Protein AF-A0A1Y2A809-F1 (afdb_monomer)

Mean predicted aligned error: 3.92 Å

Radius of gyration: 9.39 Å; Cα contacts (8 Å, |Δi|>4): 86; chains: 1; bounding box: 20×16×23 Å

Organism: NCBI:txid1231657

Foldseek 3Di:
DWDPLLVCLQVVVVVSNVVCLVVVNDQQQFTDDQGGSLSSNVVVVPVVSNVVSVVSPD

Solvent-accessible surface area (backbone atoms only — not comparable to full-atom values): 3159 Å² total; per-residue (Å²): 126,40,43,74,53,29,51,23,34,67,69,70,35,55,70,59,35,50,56,39,48,78,70,66,50,67,53,70,52,68,24,49,95,55,37,25,25,51,48,26,9,57,74,74,66,39,63,68,55,34,50,54,36,50,78,69,69,81

Secondary structure (DSSP, 8-state):
---HHHHHHHTT-HHHHHHHHHTT--TT---STTSSHHHHHHHHT-HHHHHHHHHTT-

Structure (mmCIF, N/CA/C/O backbone):
data_AF-A0A1Y2A809-F1
#
_entry.id   AF-A0A1Y2A809-F1
#
loop_
_atom_site.group_PDB
_atom_site.id
_atom_site.type_symbol
_atom_site.label_atom_id
_atom_site.label_alt_id
_atom_site.label_comp_id
_atom_site.label_asym_id
_atom_site.label_entity_id
_atom_site.label_seq_id
_atom_site.pdbx_PDB_ins_code
_atom_site.Cartn_x
_atom_site.Cartn_y
_atom_site.Cartn_z
_atom_site.occupancy
_atom_site.B_iso_or_equiv
_atom_site.auth_seq_id
_atom_site.auth_comp_id
_atom_site.auth_asym_id
_atom_site.auth_atom_id
_atom_site.pdbx_PDB_model_num
ATOM 1 N N . T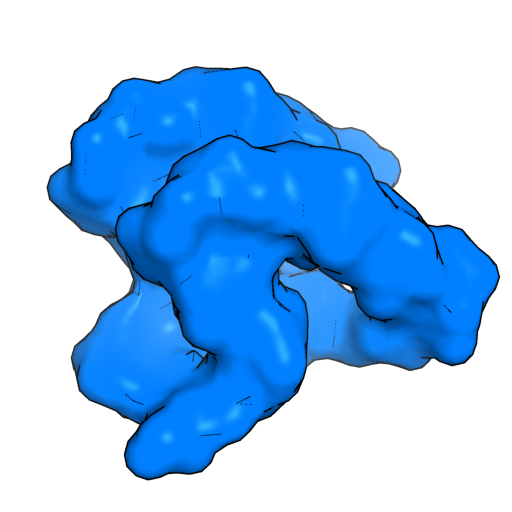YR A 1 1 ? -7.550 7.519 -14.405 1.00 53.09 1 TYR A N 1
ATOM 2 C CA . TYR A 1 1 ? -6.911 7.828 -13.111 1.00 53.09 1 TYR A CA 1
ATOM 3 C C . TYR A 1 1 ? -7.629 7.017 -12.043 1.00 53.09 1 TYR A C 1
ATOM 5 O O . TYR A 1 1 ? -8.853 7.040 -12.035 1.00 53.09 1 TYR A O 1
ATOM 13 N N . GLY A 1 2 ? -6.909 6.177 -11.295 1.00 72.06 2 GLY A N 1
ATOM 14 C CA . GLY A 1 2 ? -7.478 5.264 -10.294 1.00 72.06 2 GLY A CA 1
ATOM 15 C C . GLY A 1 2 ? -7.883 5.955 -8.995 1.00 72.06 2 GLY A C 1
ATOM 16 O O . GLY A 1 2 ? -8.125 7.159 -8.982 1.00 72.06 2 GLY A O 1
ATOM 17 N N . THR A 1 3 ? -7.969 5.204 -7.897 1.00 84.12 3 THR A N 1
ATOM 18 C CA . THR A 1 3 ? -8.155 5.799 -6.565 1.00 84.12 3 THR A CA 1
ATOM 19 C C . THR A 1 3 ? -6.903 6.573 -6.149 1.00 84.12 3 THR A C 1
ATOM 21 O O . THR A 1 3 ? -5.800 6.284 -6.618 1.00 84.12 3 THR A O 1
ATOM 24 N N . ALA A 1 4 ? -7.050 7.521 -5.220 1.00 84.31 4 ALA A N 1
ATOM 25 C CA . ALA A 1 4 ? -5.902 8.212 -4.629 1.00 84.31 4 ALA A CA 1
ATOM 26 C C . ALA A 1 4 ? -4.864 7.221 -4.062 1.00 84.31 4 ALA A C 1
ATOM 28 O O . ALA A 1 4 ? -3.669 7.440 -4.219 1.00 84.31 4 ALA A O 1
ATOM 29 N N . LEU A 1 5 ? -5.326 6.090 -3.512 1.00 86.50 5 LEU A N 1
ATOM 30 C CA . LEU A 1 5 ? -4.473 5.030 -2.975 1.00 86.50 5 LEU A CA 1
ATOM 31 C C . LEU A 1 5 ? -3.639 4.333 -4.066 1.00 86.50 5 LEU A C 1
ATOM 33 O O . LEU A 1 5 ? -2.447 4.099 -3.893 1.00 86.50 5 LEU A O 1
ATOM 37 N N . THR A 1 6 ? -4.239 4.044 -5.226 1.00 84.62 6 THR A N 1
ATOM 38 C CA . THR A 1 6 ? -3.502 3.470 -6.370 1.00 84.62 6 THR A CA 1
ATOM 39 C C . THR A 1 6 ? -2.498 4.453 -6.974 1.00 84.62 6 THR A C 1
ATOM 41 O O . THR A 1 6 ? -1.446 4.036 -7.446 1.00 84.62 6 THR A O 1
ATOM 44 N N . ALA A 1 7 ? -2.793 5.757 -6.943 1.00 83.94 7 ALA A N 1
ATOM 45 C CA . ALA A 1 7 ? -1.870 6.782 -7.421 1.00 83.94 7 ALA A CA 1
ATOM 46 C C . ALA A 1 7 ? -0.670 6.956 -6.474 1.00 83.94 7 ALA A C 1
ATOM 48 O O . ALA A 1 7 ? 0.457 7.059 -6.947 1.00 83.94 7 ALA A O 1
ATOM 49 N N . SER A 1 8 ? -0.882 6.914 -5.153 1.00 84.31 8 SER A N 1
ATOM 50 C CA . SER A 1 8 ? 0.224 6.968 -4.185 1.00 84.31 8 SER A CA 1
ATOM 51 C C . SER A 1 8 ? 1.126 5.731 -4.236 1.00 84.31 8 SER A C 1
ATOM 53 O O . SER A 1 8 ? 2.329 5.854 -4.027 1.00 84.31 8 SER A O 1
ATOM 55 N N . ALA A 1 9 ? 0.566 4.560 -4.570 1.00 82.12 9 ALA A N 1
ATOM 56 C CA . ALA A 1 9 ? 1.335 3.329 -4.772 1.00 82.12 9 ALA A CA 1
ATOM 57 C C . ALA A 1 9 ? 2.219 3.361 -6.035 1.00 82.12 9 ALA A C 1
ATOM 59 O O 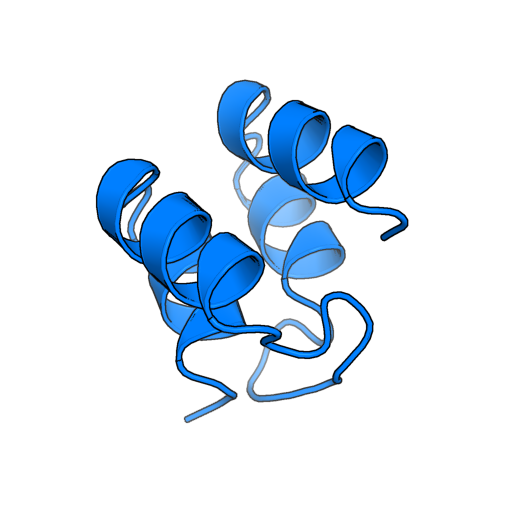. ALA A 1 9 ? 3.193 2.622 -6.113 1.00 82.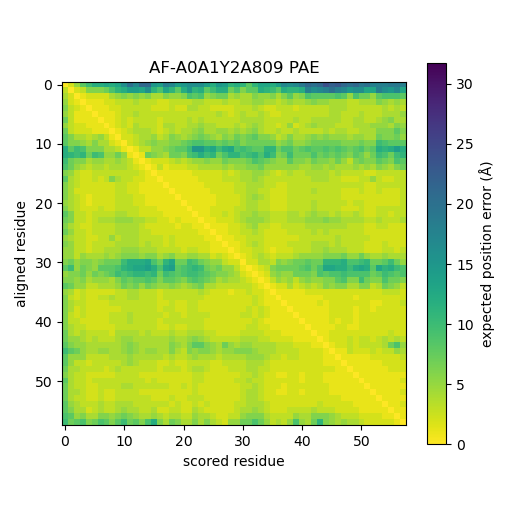12 9 ALA A O 1
ATOM 60 N N . PHE A 1 10 ? 1.885 4.201 -7.025 1.00 75.56 10 PHE A N 1
ATOM 61 C CA . PHE A 1 10 ? 2.696 4.409 -8.231 1.00 75.56 10 PHE A CA 1
ATOM 62 C C . PHE A 1 10 ? 3.874 5.357 -7.974 1.00 75.56 10 PHE A C 1
ATOM 64 O O . PHE A 1 10 ? 4.974 5.117 -8.456 1.00 75.56 10 PHE A O 1
ATOM 71 N N . ASP A 1 11 ? 3.638 6.437 -7.226 1.00 75.00 11 ASP A N 1
ATOM 72 C CA . ASP A 1 11 ? 4.604 7.534 -7.064 1.00 75.00 11 ASP A CA 1
ATOM 73 C C . ASP A 1 11 ? 5.563 7.327 -5.872 1.00 75.00 11 ASP A C 1
ATOM 75 O O . ASP A 1 11 ? 6.296 8.237 -5.492 1.00 75.00 11 ASP A O 1
ATOM 79 N N . GLY A 1 12 ? 5.520 6.153 -5.224 1.00 68.00 12 GLY A N 1
ATOM 80 C CA . GLY A 1 12 ? 6.344 5.838 -4.049 1.00 68.00 12 GLY A CA 1
ATOM 81 C C . GLY A 1 12 ? 6.043 6.717 -2.828 1.00 68.00 12 GLY A C 1
ATOM 82 O O . GLY A 1 12 ? 6.857 6.838 -1.914 1.00 68.00 12 GLY A O 1
ATOM 83 N N . THR A 1 13 ? 4.879 7.372 -2.786 1.00 80.88 13 THR A N 1
ATOM 84 C CA . THR A 1 13 ? 4.523 8.323 -1.724 1.00 80.88 13 THR A CA 1
ATOM 85 C C . THR A 1 13 ? 3.906 7.603 -0.526 1.00 80.88 13 THR A C 1
ATOM 87 O O . THR A 1 13 ? 2.719 7.754 -0.219 1.00 80.88 13 THR A O 1
ATOM 90 N N . THR A 1 14 ? 4.736 6.844 0.197 1.00 80.81 14 THR A N 1
ATOM 91 C CA . THR A 1 14 ? 4.336 6.037 1.365 1.00 80.81 14 THR A CA 1
ATOM 92 C C . THR A 1 14 ? 3.557 6.847 2.405 1.00 80.81 14 THR A C 1
ATOM 94 O O . THR A 1 14 ? 2.546 6.376 2.913 1.00 80.81 14 THR A O 1
ATOM 97 N N . GLY A 1 15 ? 3.935 8.106 2.664 1.00 86.50 15 GLY A N 1
ATOM 98 C CA . GLY A 1 15 ? 3.229 8.957 3.633 1.00 86.50 15 GLY A CA 1
ATOM 99 C C . GLY A 1 15 ? 1.789 9.312 3.235 1.00 86.50 15 GLY A C 1
ATOM 100 O O . GLY A 1 15 ? 0.899 9.339 4.083 1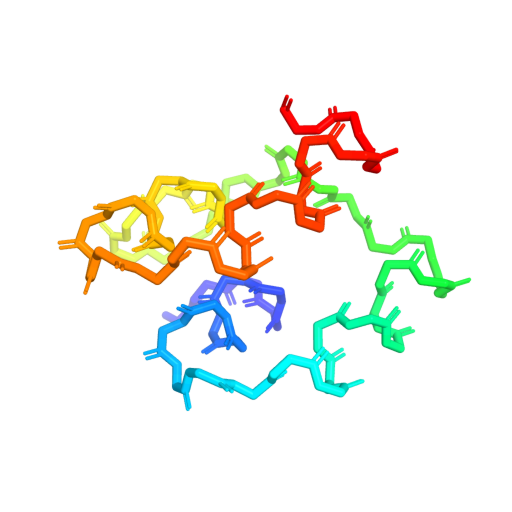.00 86.50 15 GLY A O 1
ATOM 101 N N . ILE A 1 16 ? 1.527 9.539 1.942 1.00 87.25 16 ILE A N 1
ATOM 102 C CA . ILE A 1 16 ? 0.162 9.780 1.445 1.00 87.25 16 ILE A CA 1
ATOM 103 C C . ILE A 1 16 ? -0.638 8.483 1.514 1.00 87.25 16 ILE A C 1
ATOM 105 O O . ILE A 1 16 ? -1.794 8.490 1.935 1.00 87.25 16 ILE A O 1
ATOM 109 N N . MET A 1 17 ? -0.012 7.368 1.135 1.00 88.69 17 MET A N 1
ATOM 110 C CA . MET A 1 17 ? -0.654 6.062 1.169 1.00 88.69 17 MET A CA 1
ATOM 111 C C . MET A 1 17 ? -1.061 5.681 2.601 1.00 88.69 17 MET A C 1
ATOM 113 O O . MET A 1 17 ? -2.202 5.277 2.814 1.00 88.69 17 MET A O 1
ATOM 117 N N . GLN A 1 18 ? -0.195 5.923 3.589 1.00 88.81 18 GLN A N 1
ATOM 118 C CA . GLN A 1 18 ? -0.498 5.714 5.006 1.00 88.81 18 GLN A CA 1
ATOM 119 C C . GLN A 1 18 ? -1.668 6.591 5.465 1.00 88.81 18 GLN A C 1
ATOM 121 O O . GLN A 1 18 ? -2.641 6.082 6.017 1.00 88.81 18 GLN A O 1
ATOM 126 N N . ALA A 1 19 ? -1.627 7.896 5.175 1.00 91.00 19 ALA A N 1
ATOM 127 C CA . ALA A 1 19 ? -2.698 8.813 5.560 1.00 91.00 19 ALA A CA 1
ATOM 128 C C . ALA A 1 19 ? -4.056 8.416 4.952 1.00 91.00 19 ALA A C 1
ATOM 130 O O . ALA A 1 19 ? -5.093 8.563 5.596 1.00 91.00 19 ALA A O 1
ATOM 131 N N . LEU A 1 20 ? -4.073 7.899 3.720 1.00 90.62 20 LEU A N 1
ATOM 132 C CA . LEU A 1 20 ? -5.294 7.408 3.079 1.00 90.62 20 LEU A CA 1
ATOM 133 C C . LEU A 1 20 ? -5.835 6.153 3.772 1.00 90.62 20 LEU A C 1
ATOM 135 O O . LEU A 1 20 ? -7.036 6.089 4.041 1.00 90.62 20 LEU A O 1
ATOM 139 N N . LEU A 1 21 ? -4.971 5.188 4.092 1.00 90.00 21 LEU A N 1
ATOM 140 C CA . LEU A 1 21 ? -5.354 3.970 4.814 1.00 90.00 21 LEU A CA 1
ATOM 141 C C . LEU A 1 21 ? -5.892 4.297 6.216 1.00 90.00 21 LEU A C 1
ATOM 143 O O . LEU A 1 21 ? -6.965 3.823 6.585 1.00 90.00 21 LEU A O 1
ATOM 147 N N . GLU A 1 22 ? -5.235 5.200 6.949 1.00 90.62 22 GLU A N 1
ATOM 148 C CA . GLU A 1 22 ? -5.691 5.685 8.262 1.00 90.62 22 GLU A CA 1
ATOM 149 C C . GLU A 1 22 ? -7.048 6.409 8.199 1.00 90.62 22 GLU A C 1
ATOM 151 O O . GLU A 1 22 ? -7.809 6.413 9.168 1.00 90.62 22 GLU A O 1
ATOM 156 N N . LYS A 1 23 ? -7.387 7.014 7.054 1.00 92.06 23 LYS A N 1
ATOM 157 C CA . LYS A 1 23 ? -8.700 7.632 6.804 1.00 92.06 23 LYS A CA 1
ATOM 158 C C . LYS A 1 23 ? -9.760 6.642 6.314 1.00 92.06 23 LYS A C 1
ATOM 160 O O . LYS A 1 23 ? -10.869 7.068 5.995 1.00 92.06 23 LYS A O 1
ATOM 165 N N . GLY A 1 24 ? -9.451 5.346 6.280 1.00 89.06 24 GLY A N 1
ATOM 166 C CA . GLY A 1 24 ? -10.380 4.295 5.871 1.00 89.06 24 GLY A CA 1
ATOM 167 C C . GLY A 1 24 ? -10.508 4.149 4.357 1.00 89.06 24 GLY A C 1
ATOM 168 O O . GLY A 1 24 ? -11.562 3.736 3.871 1.00 89.06 24 GLY A O 1
ATOM 169 N N . ALA A 1 25 ? -9.472 4.510 3.591 1.00 89.44 25 ALA A N 1
ATOM 170 C CA . ALA A 1 25 ? -9.426 4.157 2.179 1.00 89.44 25 ALA A CA 1
ATOM 171 C C . ALA A 1 25 ? -9.504 2.632 2.021 1.00 89.44 25 ALA A C 1
ATOM 173 O O . ALA A 1 25 ? -8.796 1.885 2.690 1.00 89.44 25 ALA A O 1
ATOM 174 N N . ASP A 1 26 ? -10.360 2.182 1.109 1.00 89.81 26 ASP A N 1
ATOM 175 C CA . ASP A 1 26 ? -10.492 0.767 0.788 1.00 89.81 26 ASP A CA 1
ATOM 176 C C . ASP A 1 26 ? -9.235 0.281 0.054 1.00 89.81 26 ASP A C 1
ATOM 178 O O . ASP A 1 26 ? -8.988 0.636 -1.104 1.00 89.81 26 ASP A O 1
ATOM 182 N N . VAL A 1 27 ? -8.442 -0.522 0.762 1.00 89.81 27 VAL A N 1
ATOM 183 C CA . VAL A 1 27 ? -7.162 -1.068 0.305 1.00 89.81 27 VAL A CA 1
ATOM 184 C C . VAL A 1 27 ? -7.308 -1.996 -0.906 1.00 89.81 27 VAL A C 1
ATOM 186 O O . VAL A 1 27 ? -6.431 -2.046 -1.771 1.00 89.81 27 VAL A O 1
ATOM 189 N N . ASN A 1 28 ? -8.463 -2.654 -1.023 1.00 89.00 28 ASN A N 1
ATOM 190 C CA . ASN A 1 28 ? -8.784 -3.598 -2.088 1.00 89.00 28 ASN A CA 1
ATOM 191 C C . ASN A 1 28 ? -9.504 -2.934 -3.263 1.00 89.00 28 ASN A C 1
ATOM 193 O O . ASN A 1 28 ? -9.848 -3.592 -4.252 1.00 89.00 28 ASN A O 1
ATOM 197 N N . LYS A 1 29 ? -9.727 -1.618 -3.190 1.00 89.56 29 LYS A N 1
ATOM 198 C CA . LYS A 1 29 ? -10.432 -0.904 -4.241 1.00 89.56 29 LYS A CA 1
ATOM 199 C C . LYS A 1 29 ? -9.618 -0.890 -5.523 1.00 89.56 29 LYS A C 1
ATOM 201 O O . LYS A 1 29 ? -8.555 -0.276 -5.613 1.00 89.56 29 LYS A O 1
ATOM 206 N N . GLN A 1 30 ? -10.176 -1.521 -6.547 1.00 86.56 30 GLN A N 1
ATOM 207 C CA . GLN A 1 30 ? -9.627 -1.477 -7.893 1.00 86.56 30 GLN A CA 1
ATOM 208 C C . GLN A 1 30 ? -9.790 -0.073 -8.482 1.00 86.56 30 GLN A C 1
ATOM 210 O O . GLN A 1 30 ? -10.864 0.535 -8.409 1.00 86.56 30 GLN A O 1
ATOM 215 N N . GLY A 1 31 ? -8.728 0.446 -9.090 1.00 77.38 31 GLY A N 1
ATOM 216 C CA . GLY A 1 31 ? -8.764 1.720 -9.786 1.00 77.38 31 GLY A CA 1
ATOM 217 C C . GLY A 1 31 ? -7.562 1.942 -10.700 1.00 77.38 31 GLY A C 1
ATOM 218 O O . GLY A 1 31 ? -6.421 1.660 -10.360 1.00 77.38 31 GLY A O 1
ATOM 219 N N . GLY A 1 32 ? -7.814 2.557 -11.857 1.00 74.06 32 GLY A N 1
ATOM 220 C CA . GLY A 1 32 ? -6.752 2.966 -12.778 1.00 74.06 32 GLY A CA 1
ATOM 221 C C . GLY A 1 32 ? -6.146 1.795 -13.550 1.00 74.06 32 GLY A C 1
ATOM 222 O O . GLY A 1 32 ? -6.772 0.752 -13.700 1.00 74.06 32 GLY A O 1
ATOM 223 N N . THR A 1 33 ? -4.944 1.998 -14.091 1.00 74.69 33 THR A N 1
ATOM 224 C 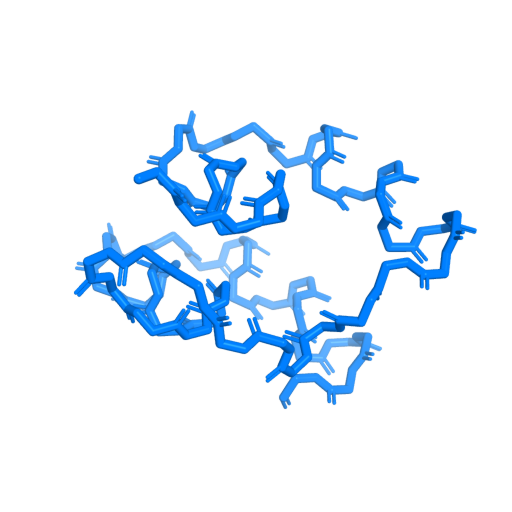CA . THR A 1 33 ? -4.306 1.074 -15.046 1.00 74.69 33 THR A CA 1
ATOM 225 C C . THR A 1 33 ? -3.786 -0.213 -14.397 1.00 74.69 33 THR A C 1
ATOM 227 O O . THR A 1 33 ? -3.742 -1.245 -15.056 1.00 74.69 33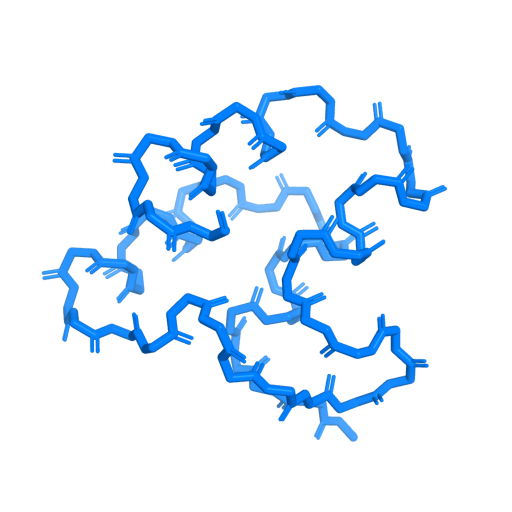 THR A O 1
ATOM 230 N N . TYR A 1 34 ? -3.405 -0.159 -13.118 1.00 75.25 34 TYR A N 1
ATOM 231 C CA . TYR A 1 34 ? -2.690 -1.241 -12.427 1.00 75.25 34 TYR A CA 1
ATOM 232 C C . TYR A 1 34 ? -3.577 -2.105 -11.516 1.00 75.25 34 TYR A C 1
ATOM 234 O O . TYR A 1 34 ? -3.076 -3.038 -10.901 1.00 75.25 34 TYR A O 1
ATOM 242 N N . GLY A 1 35 ? -4.882 -1.823 -11.434 1.00 87.88 35 GLY A N 1
ATOM 243 C CA . GLY A 1 35 ? -5.808 -2.567 -10.579 1.00 87.88 35 GLY A CA 1
ATOM 244 C C . GLY A 1 35 ? -5.826 -2.049 -9.138 1.00 87.88 35 GLY A C 1
ATOM 245 O O . GLY A 1 35 ? -6.242 -0.914 -8.916 1.00 87.88 35 GLY A O 1
ATOM 246 N N . THR A 1 36 ? -5.468 -2.869 -8.149 1.00 90.50 36 THR A N 1
ATOM 247 C CA . THR A 1 36 ? -5.389 -2.446 -6.736 1.00 90.50 36 THR A CA 1
ATOM 248 C C . THR A 1 36 ? -4.074 -1.727 -6.432 1.00 90.50 36 THR A C 1
ATOM 250 O O . THR A 1 36 ? -3.114 -1.780 -7.204 1.00 90.50 36 THR A O 1
ATOM 253 N N . ALA A 1 37 ? -4.005 -1.063 -5.275 1.00 89.69 37 ALA A N 1
ATOM 254 C CA . ALA A 1 37 ? -2.763 -0.447 -4.813 1.00 89.69 37 ALA A CA 1
ATOM 255 C C . ALA A 1 37 ? -1.644 -1.490 -4.625 1.00 89.69 37 ALA A C 1
ATOM 257 O O . ALA A 1 37 ? -0.490 -1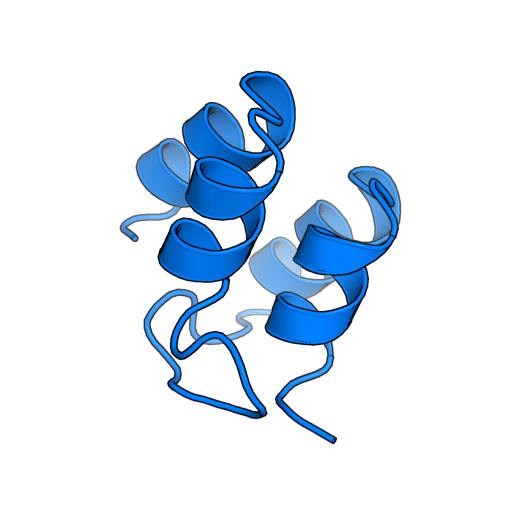.207 -4.936 1.00 89.69 37 ALA A O 1
ATOM 258 N N . LEU A 1 38 ? -1.990 -2.716 -4.204 1.00 90.75 38 LEU A N 1
ATOM 259 C CA . LEU A 1 38 ? -1.031 -3.812 -4.025 1.00 90.75 38 LEU A CA 1
ATOM 260 C C . LEU A 1 38 ? -0.443 -4.272 -5.359 1.00 90.75 38 LEU A C 1
ATOM 262 O O . LEU A 1 38 ? 0.762 -4.478 -5.466 1.00 90.75 38 LEU A O 1
ATOM 266 N N . GLN A 1 39 ? -1.283 -4.385 -6.389 1.00 90.44 39 GLN A N 1
ATOM 267 C CA . GLN A 1 39 ? -0.834 -4.738 -7.735 1.00 90.44 39 GLN A CA 1
ATOM 268 C C . GLN A 1 39 ? 0.086 -3.662 -8.322 1.00 90.44 39 GLN A C 1
ATOM 270 O O . GLN A 1 39 ? 1.101 -4.001 -8.930 1.00 90.44 39 GLN A O 1
ATOM 275 N N . ALA A 1 40 ? -0.222 -2.380 -8.095 1.00 88.56 40 ALA A N 1
ATOM 276 C CA . ALA A 1 40 ? 0.654 -1.279 -8.484 1.00 88.56 40 ALA A CA 1
ATOM 277 C C . ALA A 1 40 ? 2.011 -1.357 -7.762 1.00 88.56 40 ALA A C 1
ATOM 279 O O . ALA A 1 40 ? 3.042 -1.424 -8.425 1.00 88.56 4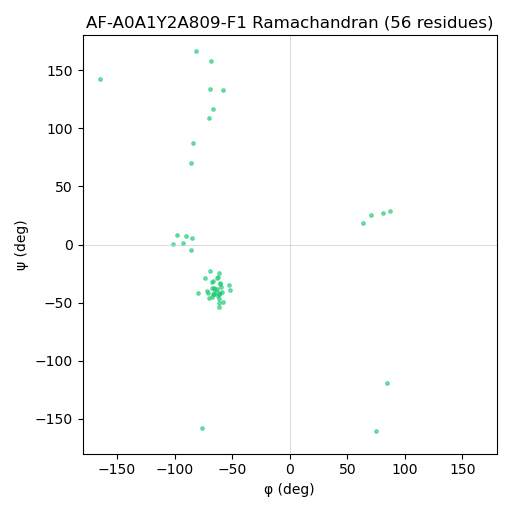0 ALA A O 1
ATOM 280 N N . ALA A 1 41 ? 2.020 -1.435 -6.427 1.00 88.75 41 ALA A N 1
ATOM 281 C CA . ALA A 1 41 ? 3.255 -1.504 -5.641 1.00 88.75 41 ALA A CA 1
ATOM 282 C C . ALA A 1 41 ? 4.123 -2.722 -6.020 1.00 88.75 41 ALA A C 1
ATOM 284 O O . ALA A 1 41 ? 5.337 -2.600 -6.186 1.00 88.75 41 ALA A O 1
ATOM 285 N N . ALA A 1 42 ? 3.498 -3.884 -6.246 1.00 89.50 42 ALA A N 1
ATOM 286 C CA . ALA A 1 42 ? 4.189 -5.094 -6.687 1.00 89.50 42 ALA A CA 1
ATOM 287 C C . ALA A 1 42 ? 4.794 -4.953 -8.094 1.00 89.50 42 ALA A C 1
ATOM 289 O O . ALA A 1 42 ? 5.899 -5.436 -8.331 1.00 89.50 42 ALA A O 1
ATOM 290 N N . PHE A 1 43 ? 4.104 -4.276 -9.019 1.00 88.25 43 PHE A N 1
ATOM 291 C CA . PHE A 1 43 ? 4.602 -4.043 -10.377 1.00 88.25 43 PHE A CA 1
ATOM 292 C C . PHE A 1 43 ? 5.874 -3.183 -10.393 1.00 88.25 43 PHE A C 1
ATOM 294 O O . PHE A 1 43 ? 6.786 -3.456 -11.172 1.00 88.25 43 PHE A O 1
ATOM 301 N N . PHE A 1 44 ? 5.956 -2.176 -9.520 1.00 85.75 44 PHE A N 1
ATOM 302 C CA . PHE A 1 44 ? 7.129 -1.300 -9.408 1.00 85.75 44 PHE A CA 1
ATOM 303 C C . PHE A 1 44 ? 8.233 -1.848 -8.492 1.00 85.75 44 PHE A C 1
ATOM 305 O O . PHE A 1 44 ? 9.306 -1.254 -8.420 1.00 85.75 44 PHE A O 1
ATOM 312 N N . GLY A 1 45 ? 8.007 -2.987 -7.828 1.00 86.81 45 GLY A N 1
ATOM 313 C CA . GLY A 1 45 ? 8.980 -3.585 -6.911 1.00 86.81 45 GLY A CA 1
ATOM 314 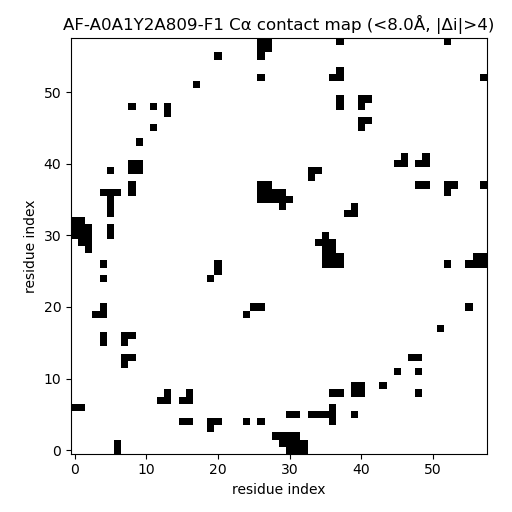C C . GLY A 1 45 ? 9.157 -2.803 -5.605 1.00 86.81 45 GLY A C 1
ATOM 315 O O . GLY A 1 45 ? 10.210 -2.893 -4.977 1.00 86.81 45 GLY A O 1
ATOM 316 N N . ASP A 1 46 ? 8.143 -2.040 -5.196 1.00 87.38 46 ASP A N 1
ATOM 317 C CA . ASP A 1 46 ? 8.174 -1.212 -3.991 1.00 87.38 46 ASP A CA 1
ATOM 318 C C . ASP A 1 46 ? 7.815 -2.051 -2.753 1.00 87.38 46 ASP A C 1
ATOM 320 O O . ASP A 1 46 ? 6.652 -2.181 -2.358 1.00 87.38 46 ASP A O 1
ATOM 324 N N . ALA A 1 47 ? 8.836 -2.684 -2.170 1.00 89.44 47 ALA A N 1
ATOM 325 C CA . ALA A 1 47 ? 8.678 -3.615 -1.055 1.00 89.44 47 ALA A CA 1
ATOM 326 C C . ALA A 1 47 ? 8.057 -2.970 0.198 1.00 89.44 47 ALA A C 1
ATOM 328 O O . ALA A 1 47 ? 7.300 -3.637 0.909 1.00 89.44 47 ALA A O 1
ATOM 329 N N . ASP A 1 48 ? 8.338 -1.690 0.454 1.00 89.81 48 ASP A N 1
ATOM 330 C CA . ASP A 1 48 ? 7.813 -0.971 1.617 1.00 89.81 48 ASP A CA 1
ATOM 331 C C . ASP A 1 48 ? 6.308 -0.734 1.469 1.00 89.81 48 ASP A C 1
ATOM 333 O O . ASP A 1 48 ? 5.525 -1.042 2.375 1.00 89.81 48 ASP A O 1
ATOM 337 N N . ASN A 1 49 ? 5.876 -0.282 0.290 1.00 89.00 49 ASN A N 1
ATOM 338 C CA . ASN A 1 49 ? 4.460 -0.085 -0.002 1.00 89.00 49 ASN A CA 1
ATOM 339 C C . ASN A 1 49 ? 3.693 -1.415 -0.067 1.00 89.00 49 ASN A C 1
ATOM 341 O O . ASN A 1 49 ? 2.576 -1.493 0.448 1.00 89.00 49 ASN A O 1
ATOM 345 N N . VAL A 1 50 ? 4.292 -2.480 -0.613 1.00 91.25 50 VAL A N 1
ATOM 346 C CA . VAL A 1 50 ? 3.709 -3.835 -0.575 1.00 91.25 50 VAL A CA 1
ATOM 347 C C . VAL A 1 50 ? 3.472 -4.281 0.865 1.00 91.25 50 VAL A C 1
ATOM 349 O O . VAL A 1 50 ? 2.369 -4.717 1.198 1.00 91.25 50 VAL A O 1
ATOM 352 N N . LYS A 1 51 ? 4.479 -4.144 1.734 1.00 92.19 51 LYS A N 1
ATOM 353 C CA . LYS A 1 51 ? 4.364 -4.539 3.139 1.00 92.19 51 LYS A CA 1
ATOM 354 C C . LYS A 1 51 ? 3.272 -3.745 3.855 1.00 92.19 51 LYS A C 1
ATOM 356 O O . LYS A 1 51 ? 2.429 -4.350 4.512 1.00 92.19 51 LYS A O 1
ATOM 361 N N . MET A 1 52 ? 3.242 -2.424 3.679 1.00 91.31 52 MET A N 1
ATOM 362 C CA . MET A 1 52 ? 2.231 -1.578 4.313 1.00 91.31 52 MET A CA 1
ATOM 363 C C . MET A 1 52 ? 0.807 -1.949 3.877 1.00 91.31 52 MET A C 1
ATOM 365 O O . MET A 1 52 ? -0.096 -1.993 4.709 1.00 91.31 52 MET A O 1
ATOM 369 N N . LEU A 1 53 ? 0.591 -2.237 2.592 1.00 91.38 53 LEU A N 1
ATOM 370 C CA . LEU A 1 53 ? -0.724 -2.633 2.079 1.00 91.38 53 LEU A CA 1
ATOM 371 C C . LEU A 1 53 ? -1.173 -3.980 2.657 1.00 91.38 53 LEU A C 1
ATOM 373 O O . LEU A 1 53 ? -2.318 -4.098 3.090 1.00 91.38 53 LEU A O 1
ATOM 377 N N . ILE A 1 54 ? -0.268 -4.960 2.745 1.00 92.38 54 ILE A N 1
ATOM 378 C CA . ILE A 1 54 ? -0.551 -6.263 3.368 1.00 92.38 54 ILE A CA 1
ATOM 379 C C . ILE A 1 54 ? -0.921 -6.093 4.850 1.00 92.38 54 ILE A C 1
ATOM 381 O O . ILE A 1 54 ? -1.884 -6.698 5.316 1.00 92.38 54 ILE A O 1
ATOM 385 N N . GLU A 1 55 ? -0.213 -5.234 5.591 1.00 92.81 55 GLU A N 1
ATOM 386 C CA . GLU A 1 55 ? -0.524 -4.935 7.000 1.00 92.81 55 GLU A CA 1
ATOM 387 C C . GLU A 1 55 ? -1.921 -4.318 7.190 1.00 92.81 55 GLU A C 1
ATOM 389 O O . GLU A 1 55 ? -2.526 -4.478 8.250 1.00 92.81 55 GLU A O 1
ATOM 394 N N . HIS A 1 56 ? -2.461 -3.670 6.154 1.00 89.81 56 HIS A N 1
ATOM 395 C CA . HIS A 1 56 ? -3.799 -3.074 6.152 1.00 89.81 56 HIS A CA 1
ATOM 396 C C . HIS A 1 56 ? -4.872 -3.963 5.494 1.00 89.81 56 HIS A C 1
ATOM 398 O O . HIS A 1 56 ? -6.012 -3.522 5.342 1.00 89.81 56 HIS A O 1
ATOM 404 N N . GLY A 1 57 ? -4.548 -5.216 5.148 1.00 89.31 57 GLY A N 1
ATOM 405 C CA . GLY A 1 57 ? -5.511 -6.206 4.649 1.00 89.31 57 GLY A CA 1
ATOM 406 C C . GLY A 1 57 ? -5.752 -6.193 3.135 1.00 89.31 57 GLY A C 1
ATOM 407 O O . GLY A 1 57 ? -6.862 -6.518 2.699 1.00 89.31 57 GLY A O 1
ATOM 408 N N . ALA A 1 58 ? -4.745 -5.782 2.358 1.00 86.38 58 ALA A N 1
ATOM 409 C CA . ALA A 1 58 ? -4.714 -5.931 0.899 1.00 86.38 58 ALA A CA 1
ATOM 410 C C . ALA A 1 58 ? -4.597 -7.389 0.428 1.00 86.38 58 ALA A C 1
ATOM 412 O O . ALA A 1 58 ? -4.063 -8.224 1.194 1.00 86.38 58 ALA A O 1
#

pLDDT: mean 85.77, std 7.15, range [53.09, 92.81]

InterPro domains:
  IPR002110 Ankyrin repeat [PF12796] (3-58)
  IPR002110 Ankyrin repeat [PS50088] (33-58)
  IPR036770 Ankyrin repeat-containing domain superfamily [G3DSA:1.25.40.20] (1-58)
  IPR036770 Ankyrin repeat-containing domain superfamily [SSF48403] (3-58)

Sequence (58 aa):
YGTALTASAFDGTTGIMQALLEKGADVNKQGGTYGTALQAAAFFGDADNVKMLIEHGA

Nearest PDB structures (foldseek):
  7lyc-assembly1_N  TM=9.459E-01  e=2.972E-03  Homo sapiens
  4ydw-assembly1_A  TM=9.477E-01  e=5.068E-03  synthetic construct
  7pdg-assembly1_C  TM=9.057E-01  e=5.791E-03  synthetic construct
  8hkh-assembly2_D  TM=9.290E-01  e=1.575E-02  synthetic construct
  6mca-assembly1_A  TM=9.550E-01  e=1.332E-01  Legionella pneumophila subsp. pneumophila str. Philadelphia 1